Protein AF-A0A4W5KJT9-F1 (afdb_monomer)

Nearest PDB structures (foldseek):
  8ts8-assembly1_B  TM=9.356E-01  e=2.306E-08  Homo sapiens
  8ts7-assembly1_B  TM=9.372E-01  e=3.220E-08  Homo sapiens
  8tsb-assembly1_B  TM=9.138E-01  e=2.817E-08  Homo sapiens
  9gcf-assembly1_B  TM=9.135E-01  e=4.806E-08  Bos taurus
  8tsc-assembly1_B  TM=9.092E-01  e=4.806E-08  Homo sapiens

Radius of gyration: 28.62 Å; Cα con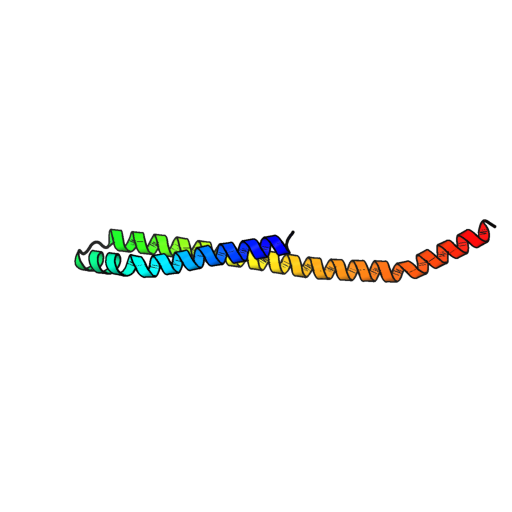tacts (8 Å, |Δi|>4): 27; chains: 1; bounding box: 60×17×82 Å

Sequence (104 aa):
MKRTAIEAFNETIKIFEEQCHTQERYSKEYMERFRREGNDKEIERIMMNYEKLKSRLGEIHDSKISLEQDLKAQALDNRETDKKMNSLKPDLIQIRKIRDQYLV

Structure (mmCIF, N/CA/C/O backbone):
data_AF-A0A4W5KJT9-F1
#
_entry.id   AF-A0A4W5KJT9-F1
#
loop_
_atom_site.group_PDB
_atom_site.id
_atom_site.type_symbol
_atom_site.label_atom_id
_atom_site.label_alt_id
_atom_site.label_comp_id
_atom_site.label_asym_id
_atom_site.label_entity_id
_atom_site.label_seq_id
_atom_site.pdbx_PDB_ins_code
_atom_site.Cartn_x
_atom_site.Cartn_y
_atom_site.Cartn_z
_atom_site.occupancy
_atom_site.B_iso_or_equiv
_atom_site.auth_seq_id
_atom_site.auth_comp_id
_atom_site.auth_asym_id
_atom_site.auth_atom_id
_atom_site.pdbx_PDB_model_num
ATOM 1 N N . MET A 1 1 ? 6.975 7.815 -7.558 1.00 82.56 1 MET A N 1
ATOM 2 C CA . MET A 1 1 ? 5.528 7.728 -7.260 1.00 82.56 1 MET A CA 1
ATOM 3 C C . MET A 1 1 ? 5.189 6.512 -6.402 1.00 82.56 1 MET A C 1
ATOM 5 O O . MET A 1 1 ? 4.820 6.728 -5.262 1.00 82.56 1 MET A O 1
ATOM 9 N N . LYS A 1 2 ? 5.394 5.259 -6.857 1.00 89.19 2 LYS A N 1
ATOM 10 C CA . LYS A 1 2 ? 5.073 4.056 -6.047 1.00 89.19 2 LYS A CA 1
ATOM 11 C C . LYS A 1 2 ? 5.743 4.013 -4.659 1.00 89.19 2 LYS A C 1
ATOM 13 O O . LYS A 1 2 ? 5.087 3.660 -3.694 1.00 89.19 2 LYS A O 1
ATOM 18 N N . ARG A 1 3 ? 7.010 4.438 -4.536 1.00 94.00 3 ARG A N 1
ATOM 19 C CA . ARG A 1 3 ? 7.709 4.537 -3.233 1.00 94.00 3 ARG A CA 1
ATOM 20 C C . ARG A 1 3 ? 7.020 5.498 -2.258 1.00 94.00 3 ARG A C 1
ATOM 22 O O . ARG A 1 3 ? 6.696 5.102 -1.151 1.00 94.00 3 ARG A O 1
ATOM 29 N N . THR A 1 4 ? 6.714 6.711 -2.710 1.00 96.88 4 THR A N 1
ATOM 30 C CA . THR A 1 4 ? 5.991 7.719 -1.917 1.00 96.88 4 THR A CA 1
ATOM 31 C C . THR A 1 4 ? 4.588 7.247 -1.526 1.00 96.88 4 THR A C 1
ATOM 33 O O . THR A 1 4 ? 4.132 7.508 -0.422 1.00 96.88 4 THR A O 1
ATOM 36 N N . ALA A 1 5 ? 3.903 6.509 -2.404 1.00 96.81 5 ALA A N 1
ATOM 37 C CA . ALA A 1 5 ? 2.613 5.911 -2.071 1.00 96.81 5 ALA A CA 1
ATOM 38 C C . ALA A 1 5 ? 2.736 4.831 -0.976 1.00 96.81 5 ALA A C 1
ATOM 40 O O . ALA A 1 5 ? 1.894 4.779 -0.088 1.00 96.81 5 ALA A O 1
ATOM 41 N N . ILE A 1 6 ? 3.800 4.019 -0.982 1.00 97.94 6 ILE A N 1
ATOM 42 C CA . ILE A 1 6 ? 4.084 3.052 0.097 1.00 97.94 6 ILE A CA 1
ATOM 43 C C . ILE A 1 6 ? 4.374 3.769 1.425 1.00 97.94 6 ILE A C 1
ATOM 45 O O . ILE A 1 6 ? 3.900 3.334 2.470 1.00 97.94 6 ILE A O 1
ATOM 49 N N . GLU A 1 7 ? 5.103 4.886 1.402 1.00 97.88 7 GLU A N 1
ATOM 50 C CA . GLU A 1 7 ? 5.321 5.720 2.595 1.00 97.88 7 GLU A CA 1
ATOM 51 C C . GLU A 1 7 ? 4.000 6.282 3.140 1.00 97.88 7 GLU A C 1
ATOM 53 O O . GLU A 1 7 ? 3.753 6.208 4.342 1.00 97.88 7 GLU A O 1
ATOM 58 N N . ALA A 1 8 ? 3.105 6.748 2.264 1.00 98.19 8 ALA A N 1
ATOM 59 C CA . ALA A 1 8 ? 1.769 7.187 2.662 1.00 98.19 8 ALA A CA 1
ATOM 60 C C . ALA A 1 8 ? 0.931 6.044 3.267 1.00 98.19 8 ALA A C 1
ATOM 62 O O . ALA A 1 8 ? 0.216 6.257 4.248 1.00 98.19 8 ALA A O 1
ATOM 63 N N . PHE A 1 9 ? 1.047 4.820 2.736 1.00 98.44 9 PHE A N 1
ATOM 64 C CA . PHE A 1 9 ? 0.430 3.638 3.344 1.00 98.44 9 PHE A CA 1
ATOM 65 C C . PHE A 1 9 ? 0.984 3.351 4.740 1.00 98.44 9 PHE A C 1
ATOM 67 O O . PHE A 1 9 ? 0.201 3.060 5.637 1.00 98.44 9 PHE A O 1
ATOM 74 N N . ASN A 1 10 ? 2.300 3.460 4.944 1.00 98.31 10 ASN A N 1
ATOM 75 C CA . ASN A 1 10 ? 2.911 3.256 6.261 1.00 98.31 10 ASN A CA 1
ATOM 76 C C . ASN A 1 10 ? 2.369 4.240 7.299 1.00 98.31 10 ASN A C 1
ATOM 78 O O . ASN A 1 10 ? 2.001 3.821 8.392 1.00 98.31 10 ASN A O 1
ATOM 82 N N . GLU A 1 11 ? 2.275 5.525 6.950 1.00 98.50 11 GLU A N 1
ATOM 83 C CA . GLU A 1 11 ? 1.735 6.518 7.881 1.00 98.50 11 GLU A CA 1
ATOM 84 C C . GLU A 1 11 ? 0.240 6.285 8.139 1.00 98.50 11 GLU A C 1
ATOM 86 O O . GLU A 1 11 ? -0.223 6.387 9.271 1.00 98.50 11 GLU A O 1
ATOM 91 N N . THR A 1 12 ? -0.515 5.878 7.114 1.00 98.50 12 THR A N 1
ATOM 92 C CA . THR A 1 12 ? -1.934 5.525 7.274 1.00 98.50 12 THR A CA 1
ATOM 93 C C . THR A 1 12 ? -2.114 4.328 8.212 1.00 98.50 12 THR A C 1
ATOM 95 O O . THR A 1 12 ? -2.964 4.370 9.096 1.00 98.50 12 THR A O 1
ATOM 98 N N . ILE A 1 13 ? -1.308 3.275 8.054 1.00 98.62 13 ILE A N 1
ATOM 99 C CA . ILE A 1 13 ? -1.314 2.093 8.930 1.00 98.62 13 ILE A CA 1
ATOM 100 C C . ILE A 1 13 ? -1.049 2.510 10.374 1.00 98.62 13 ILE A C 1
ATOM 102 O O . ILE A 1 13 ? -1.832 2.169 11.256 1.00 98.62 13 ILE A O 1
ATOM 106 N N . LYS A 1 14 ? -0.014 3.321 10.598 1.00 98.62 14 LYS A N 1
ATOM 107 C CA . LYS A 1 14 ? 0.351 3.811 11.927 1.00 98.62 14 LYS A CA 1
ATOM 108 C C . LYS A 1 14 ? -0.797 4.571 12.602 1.00 98.62 14 LYS A C 1
ATOM 110 O O . LYS A 1 14 ? -1.092 4.324 13.766 1.00 98.62 14 LYS A O 1
ATOM 115 N N . ILE A 1 15 ? -1.502 5.433 11.866 1.00 98.50 15 ILE A N 1
ATOM 116 C CA . ILE A 1 15 ? -2.683 6.147 12.383 1.00 98.50 15 ILE A CA 1
ATOM 117 C C . ILE A 1 15 ? -3.786 5.161 12.811 1.00 98.50 15 ILE A C 1
ATOM 119 O O . ILE A 1 15 ? -4.400 5.326 13.866 1.00 98.50 15 ILE A O 1
ATOM 123 N N . PHE A 1 16 ? -4.041 4.117 12.019 1.00 98.50 16 PHE A N 1
ATOM 124 C CA . PHE A 1 16 ? -5.041 3.096 12.352 1.00 98.50 16 PHE A CA 1
ATOM 125 C C . PHE A 1 16 ? -4.617 2.213 13.538 1.00 98.50 16 PHE A C 1
ATOM 127 O O . PHE A 1 16 ? -5.466 1.830 14.346 1.00 98.50 16 PHE A O 1
ATOM 134 N N . GLU A 1 17 ? -3.326 1.910 13.680 1.00 98.25 17 GLU A N 1
ATOM 135 C CA . GLU A 1 17 ? -2.768 1.209 14.843 1.00 98.25 17 GLU A CA 1
ATOM 136 C C . GLU A 1 17 ? -2.916 2.053 16.120 1.00 98.25 17 GLU A C 1
ATOM 138 O O . GLU A 1 17 ? -3.398 1.561 17.143 1.00 98.25 17 GLU A O 1
ATOM 143 N N . GLU A 1 18 ? -2.605 3.351 16.053 1.00 98.44 18 GLU A N 1
ATOM 144 C CA . GLU A 1 18 ? -2.828 4.300 17.151 1.00 98.44 18 GLU A CA 1
ATOM 145 C C . GLU A 1 18 ? -4.315 4.387 17.535 1.00 98.44 18 GLU A C 1
ATOM 147 O O . GLU A 1 18 ? -4.663 4.425 18.723 1.00 98.44 18 GLU A O 1
ATOM 152 N N . GLN A 1 19 ? -5.213 4.354 16.545 1.00 97.94 19 GLN A N 1
ATOM 153 C CA . GLN A 1 19 ? -6.655 4.324 16.779 1.00 97.94 19 GLN A CA 1
ATOM 154 C C . GLN A 1 19 ? -7.098 3.018 17.455 1.00 97.94 19 GLN A C 1
ATOM 156 O O . GLN A 1 19 ? -7.903 3.063 18.388 1.00 97.94 19 GLN A O 1
ATOM 161 N N . CYS A 1 20 ? -6.544 1.870 17.049 1.00 97.69 20 CYS A N 1
ATOM 162 C CA . CYS A 1 20 ? -6.796 0.583 17.702 1.00 97.69 20 CYS A CA 1
ATOM 163 C C . CYS A 1 20 ? -6.385 0.619 19.179 1.00 97.69 20 CYS A C 1
ATOM 165 O O . CYS A 1 20 ? -7.183 0.259 20.045 1.00 97.69 20 CYS A O 1
ATOM 167 N N . HIS A 1 21 ? -5.179 1.106 19.476 1.00 97.31 21 HIS A N 1
ATOM 168 C CA . HIS A 1 21 ? -4.686 1.225 20.850 1.00 97.31 21 HIS A CA 1
ATOM 169 C C . HIS A 1 21 ? -5.525 2.181 21.698 1.00 97.31 21 HIS A C 1
ATOM 171 O O . HIS A 1 21 ? -5.831 1.899 22.859 1.00 97.31 21 HIS A O 1
ATOM 177 N N . THR A 1 22 ? -5.930 3.308 21.115 1.00 96.75 22 THR A N 1
ATOM 178 C CA . THR A 1 22 ? -6.826 4.269 21.763 1.00 96.75 22 THR A CA 1
ATOM 179 C C . THR A 1 22 ? -8.153 3.598 22.110 1.00 96.75 22 THR A C 1
ATOM 181 O O . THR A 1 22 ? -8.597 3.658 23.258 1.00 96.75 22 THR A O 1
ATOM 184 N N . GLN A 1 23 ? -8.764 2.891 21.159 1.00 95.31 23 GLN A N 1
ATOM 185 C CA . GLN A 1 23 ? -10.017 2.185 21.391 1.00 95.31 23 GLN A CA 1
ATOM 186 C C . GLN A 1 23 ? -9.897 1.127 22.496 1.00 95.31 23 GLN A C 1
ATOM 188 O O . GLN A 1 23 ? -10.742 1.098 23.389 1.00 95.31 23 GLN A O 1
ATOM 193 N N . GLU A 1 24 ? -8.857 0.290 22.489 1.00 93.88 24 GLU A N 1
ATOM 194 C CA . GLU A 1 24 ? -8.623 -0.713 23.540 1.00 93.88 24 GLU A CA 1
ATOM 195 C C . GLU A 1 24 ? -8.498 -0.074 24.927 1.00 93.88 24 GLU A C 1
ATOM 197 O O . GLU A 1 24 ? -9.116 -0.533 25.891 1.00 93.88 24 GLU A O 1
ATOM 202 N N . ARG A 1 25 ? -7.726 1.015 25.027 1.00 94.88 25 ARG A N 1
ATOM 203 C CA . ARG A 1 25 ? -7.477 1.702 26.296 1.00 94.88 25 ARG A CA 1
ATOM 204 C C . ARG A 1 25 ? -8.750 2.315 26.872 1.00 94.88 25 ARG A C 1
ATOM 206 O O . ARG A 1 25 ? -9.032 2.116 28.051 1.00 94.88 25 ARG A O 1
ATOM 213 N N . TYR A 1 26 ? -9.497 3.064 26.063 1.00 93.00 26 TYR A N 1
ATOM 214 C CA . TYR A 1 26 ? -10.654 3.818 26.550 1.00 93.00 26 TYR A CA 1
ATOM 215 C C . TYR A 1 26 ? -11.921 2.969 26.663 1.00 93.00 26 TYR A C 1
ATOM 217 O O . TYR A 1 26 ? -12.732 3.220 27.548 1.00 93.00 26 TYR A O 1
ATOM 225 N N . SER A 1 27 ? -12.101 1.941 25.827 1.00 93.75 27 SER A N 1
ATOM 226 C CA . SER A 1 27 ? -13.305 1.100 25.890 1.00 93.75 27 SER A CA 1
ATOM 227 C C . SER A 1 27 ? -13.361 0.212 27.132 1.00 93.75 27 SER A C 1
ATOM 229 O O . SER A 1 27 ? -14.453 -0.177 27.535 1.00 93.75 27 SER A O 1
ATOM 231 N N . LYS A 1 28 ? -12.225 -0.085 27.776 1.00 93.50 28 LYS A N 1
ATOM 232 C CA . LYS A 1 28 ? -12.148 -1.030 28.899 1.00 93.50 28 LYS A CA 1
ATOM 233 C C . LYS A 1 28 ? -13.078 -0.669 30.064 1.00 93.50 28 LYS A C 1
ATOM 235 O O . LYS A 1 28 ? -13.822 -1.528 30.530 1.00 93.50 28 LYS A O 1
ATOM 240 N N . GLU A 1 29 ? -13.067 0.591 30.499 1.00 93.19 29 GLU A N 1
ATOM 241 C CA . GLU A 1 29 ? -13.904 1.057 31.616 1.00 93.19 29 GLU A CA 1
ATOM 242 C C . GLU A 1 29 ? -15.395 1.044 31.256 1.00 93.19 29 GLU A C 1
ATOM 244 O O . GLU A 1 29 ? -16.223 0.575 32.039 1.00 93.19 29 GLU A O 1
ATOM 249 N N . TYR A 1 30 ? -15.742 1.490 30.044 1.00 93.88 30 TYR A N 1
ATOM 250 C CA . TYR A 1 30 ? -17.119 1.454 29.548 1.00 93.88 30 TYR A CA 1
ATOM 251 C C . TYR A 1 30 ? -17.636 0.020 29.412 1.00 93.88 30 TYR A C 1
ATOM 253 O O . TYR A 1 30 ? -18.736 -0.279 29.863 1.00 93.88 30 TYR A O 1
ATOM 261 N N . MET A 1 31 ? -16.828 -0.885 28.860 1.00 94.75 31 MET A N 1
ATOM 262 C CA . MET A 1 31 ? -17.162 -2.303 28.713 1.00 94.75 31 MET A CA 1
ATOM 263 C C . MET A 1 31 ? -17.406 -2.967 30.070 1.00 94.75 31 MET A C 1
ATOM 265 O O . MET A 1 31 ? -18.354 -3.736 30.220 1.00 94.75 31 MET A O 1
ATOM 269 N N . GLU A 1 32 ? -16.580 -2.665 31.074 1.00 95.75 32 GLU A N 1
ATOM 270 C CA . GLU A 1 32 ? -16.770 -3.191 32.425 1.00 95.75 32 GLU A CA 1
ATOM 271 C C . GLU A 1 32 ? -18.038 -2.633 33.082 1.00 95.75 32 GLU A C 1
ATOM 273 O O . GLU A 1 32 ? -18.801 -3.386 33.693 1.00 95.75 32 GLU A O 1
ATOM 278 N N . ARG A 1 33 ? -18.307 -1.335 32.911 1.00 97.06 33 ARG A N 1
ATOM 279 C CA . ARG A 1 33 ? -19.536 -0.699 33.391 1.00 97.06 33 ARG A CA 1
ATOM 280 C C . ARG A 1 33 ? -20.780 -1.313 32.746 1.00 97.06 33 ARG A C 1
ATOM 282 O O . ARG A 1 33 ? -21.669 -1.756 33.468 1.00 97.06 33 ARG A O 1
ATOM 289 N N . PHE A 1 34 ? -20.825 -1.404 31.417 1.00 97.25 34 PHE A N 1
ATOM 290 C CA . PHE A 1 34 ? -21.963 -1.978 30.696 1.00 97.25 34 PHE A CA 1
ATOM 291 C C . PHE A 1 34 ? -22.184 -3.447 31.039 1.00 97.25 34 PHE A C 1
ATOM 293 O O . PHE A 1 34 ? -23.328 -3.882 31.125 1.00 97.25 34 PHE A O 1
ATOM 300 N N . ARG A 1 35 ? -21.114 -4.192 31.337 1.00 96.06 35 ARG A N 1
ATOM 301 C CA . ARG A 1 35 ? -21.224 -5.575 31.810 1.00 96.06 35 ARG A CA 1
ATOM 302 C C . ARG A 1 35 ? -21.923 -5.661 33.166 1.00 96.06 35 ARG A C 1
ATOM 304 O O . ARG A 1 35 ? -22.760 -6.535 33.354 1.00 96.06 35 ARG A O 1
ATOM 311 N N . ARG A 1 36 ? -21.609 -4.760 34.105 1.00 97.19 36 ARG A N 1
ATOM 312 C CA . ARG A 1 36 ? -22.287 -4.697 35.417 1.00 97.19 36 ARG A CA 1
ATOM 313 C C . ARG A 1 36 ? -23.746 -4.255 35.294 1.00 97.19 36 ARG A C 1
ATOM 315 O O . ARG A 1 36 ? -24.581 -4.709 36.065 1.00 97.19 36 ARG A O 1
ATOM 322 N N . GLU A 1 37 ? -24.042 -3.387 34.329 1.00 97.12 37 GLU A N 1
ATOM 323 C CA . GLU A 1 37 ? -25.395 -2.898 34.032 1.00 97.12 37 GLU A CA 1
ATOM 324 C C . GLU A 1 3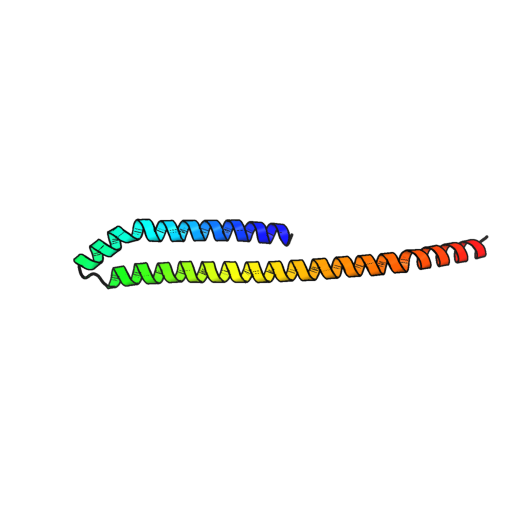7 ? -26.232 -3.893 33.195 1.00 97.12 37 GLU A C 1
ATOM 326 O O . GLU A 1 37 ? -27.413 -3.642 32.968 1.00 97.12 37 GLU A O 1
ATOM 331 N N . GLY A 1 38 ? -25.652 -5.010 32.730 1.00 96.56 38 GLY A N 1
ATOM 332 C CA . GLY A 1 38 ? -26.326 -5.972 31.844 1.00 96.56 38 GLY A CA 1
ATOM 333 C C . GLY A 1 38 ? -26.655 -5.406 30.455 1.00 96.56 38 GLY A C 1
ATOM 334 O O . GLY A 1 38 ? -27.598 -5.852 29.804 1.00 96.56 38 GLY A O 1
ATOM 335 N N . ASN A 1 39 ? -25.922 -4.384 30.004 1.00 97.19 39 ASN A N 1
ATOM 336 C CA . ASN A 1 39 ? -26.168 -3.685 28.745 1.00 97.19 39 ASN A CA 1
ATOM 337 C C . ASN A 1 39 ? -25.365 -4.298 27.584 1.00 97.19 39 ASN A C 1
ATOM 339 O O . ASN A 1 39 ? -24.468 -3.672 27.010 1.00 97.19 39 ASN A O 1
ATOM 343 N N . ASP A 1 40 ? -25.714 -5.531 27.219 1.00 96.25 40 ASP A N 1
ATOM 344 C CA . ASP A 1 40 ? -25.011 -6.295 26.179 1.00 96.25 40 ASP A CA 1
ATOM 345 C C . ASP A 1 40 ? -25.057 -5.612 24.802 1.00 96.25 40 ASP A C 1
ATOM 347 O O . ASP A 1 40 ? -24.090 -5.660 24.046 1.00 96.25 40 ASP A O 1
ATOM 351 N N . LYS A 1 41 ? -26.130 -4.867 24.502 1.00 97.62 41 LYS A N 1
ATOM 352 C CA . LYS A 1 41 ? -26.268 -4.117 23.239 1.00 97.62 41 LYS A CA 1
ATOM 353 C C . LYS A 1 41 ? -25.198 -3.044 23.051 1.00 97.62 41 LYS A C 1
ATOM 355 O O . LYS A 1 41 ? -24.887 -2.675 21.919 1.00 97.62 41 LYS A O 1
ATOM 360 N N . GLU A 1 42 ? -24.710 -2.446 24.133 1.00 96.56 42 GLU A N 1
ATOM 361 C CA . GLU A 1 42 ? -23.646 -1.444 24.045 1.00 96.56 42 GLU A CA 1
ATOM 362 C C . GLU A 1 42 ? -22.275 -2.112 23.908 1.00 96.56 42 GLU A C 1
ATOM 364 O O . GLU A 1 42 ? -21.458 -1.681 23.095 1.00 96.56 42 GLU A O 1
ATOM 369 N N . ILE A 1 43 ? -22.069 -3.230 24.609 1.00 96.50 43 ILE A N 1
ATOM 370 C CA . ILE A 1 43 ? -20.881 -4.080 24.464 1.00 96.50 43 ILE A CA 1
ATOM 371 C C . ILE A 1 43 ? -20.736 -4.556 23.012 1.00 96.50 43 ILE A C 1
ATOM 373 O O . ILE A 1 43 ? -19.687 -4.354 22.401 1.00 96.50 43 ILE A O 1
ATOM 377 N N . GLU A 1 44 ? -21.795 -5.120 22.429 1.00 97.50 44 GLU A N 1
ATOM 378 C CA . GLU A 1 44 ? -21.810 -5.570 21.032 1.00 97.50 44 GLU A CA 1
ATOM 379 C C . GLU A 1 44 ? -21.490 -4.434 20.057 1.00 97.50 44 GLU A C 1
ATOM 381 O O . GLU A 1 44 ? -20.706 -4.617 19.126 1.00 97.50 44 GLU A O 1
ATOM 386 N N . ARG A 1 45 ? -22.046 -3.235 20.280 1.00 96.62 45 ARG A N 1
ATOM 387 C CA . ARG A 1 45 ? -21.765 -2.064 19.436 1.00 96.62 45 ARG A CA 1
ATOM 388 C C . ARG A 1 45 ? -20.293 -1.665 19.473 1.00 96.62 45 ARG A C 1
ATOM 390 O O . ARG A 1 45 ? -19.719 -1.406 18.412 1.00 96.62 45 ARG A O 1
ATOM 397 N N . ILE A 1 46 ? -19.680 -1.651 20.656 1.00 96.00 46 ILE A N 1
ATOM 398 C CA . ILE A 1 46 ? -18.253 -1.343 20.825 1.00 96.00 46 ILE A CA 1
ATOM 399 C C . ILE A 1 46 ? -17.388 -2.400 20.131 1.00 96.00 46 ILE A C 1
ATOM 401 O O . ILE A 1 46 ? -16.475 -2.042 19.383 1.00 96.00 46 ILE A O 1
ATOM 405 N N . MET A 1 47 ? -17.684 -3.688 20.330 1.00 96.56 47 MET A N 1
ATOM 406 C CA . MET A 1 47 ? -16.918 -4.773 19.707 1.00 96.56 47 MET A CA 1
ATOM 407 C C . MET A 1 47 ? -17.049 -4.764 18.184 1.00 96.56 47 MET A C 1
ATOM 409 O O . MET A 1 47 ? -16.037 -4.792 17.490 1.00 96.56 47 MET A O 1
ATOM 413 N N . MET A 1 48 ? -18.267 -4.636 17.653 1.00 97.75 48 MET A N 1
ATOM 414 C CA . MET A 1 48 ? -18.498 -4.602 16.208 1.00 97.75 48 MET A CA 1
ATOM 415 C C . MET A 1 48 ? -17.783 -3.412 15.554 1.00 97.75 48 MET A C 1
ATOM 417 O O . MET A 1 48 ? -17.266 -3.519 14.441 1.00 97.75 48 MET A O 1
ATOM 421 N N . ASN A 1 49 ? -17.741 -2.256 16.222 1.00 97.00 49 ASN A N 1
ATOM 422 C CA . ASN A 1 49 ? -16.974 -1.119 15.724 1.00 97.00 49 ASN A CA 1
ATOM 423 C C . ASN A 1 49 ? -15.464 -1.414 15.710 1.00 97.00 49 ASN A C 1
ATOM 425 O O . ASN A 1 49 ? -14.797 -1.102 14.724 1.00 97.00 49 ASN A O 1
ATOM 429 N N . TYR A 1 50 ? -14.949 -2.073 16.753 1.00 97.38 50 TYR A N 1
ATOM 430 C CA . TYR A 1 50 ? -13.543 -2.472 16.817 1.00 97.38 50 TYR A CA 1
ATOM 431 C C . TYR A 1 50 ? -13.157 -3.458 15.713 1.00 97.38 50 TYR A C 1
ATOM 433 O O . TYR A 1 50 ? -12.115 -3.318 15.076 1.00 97.38 50 TYR A O 1
ATOM 441 N N . GLU A 1 51 ? -14.010 -4.447 15.456 1.00 97.94 51 GLU A N 1
ATOM 442 C CA . GLU A 1 51 ? -13.801 -5.428 14.392 1.00 97.94 51 GLU A CA 1
ATOM 443 C C . GLU A 1 51 ? -13.762 -4.763 13.017 1.00 97.94 51 GLU A C 1
ATOM 445 O O . GLU A 1 51 ? -12.879 -5.066 12.216 1.00 97.94 51 GLU A O 1
ATOM 450 N N . LYS A 1 52 ? -14.647 -3.791 12.762 1.00 98.38 52 LYS A N 1
ATOM 451 C CA . LYS A 1 52 ? -14.613 -2.993 11.525 1.00 98.38 52 LYS A CA 1
ATOM 452 C C . LYS A 1 52 ? -13.309 -2.211 11.384 1.00 98.38 52 LYS A C 1
ATOM 454 O O . LYS A 1 52 ? -12.754 -2.168 10.287 1.00 98.38 52 LYS A O 1
ATOM 459 N N . LEU A 1 53 ? -12.803 -1.628 12.474 1.00 98.19 53 LEU A N 1
ATOM 460 C CA . LEU A 1 53 ? -11.520 -0.923 12.473 1.00 98.19 53 LEU A CA 1
ATOM 461 C C . LEU A 1 53 ? -10.362 -1.868 12.115 1.00 98.19 53 LEU A C 1
ATOM 463 O O . LEU A 1 53 ? -9.568 -1.551 11.229 1.00 98.19 53 LEU A O 1
ATOM 467 N N 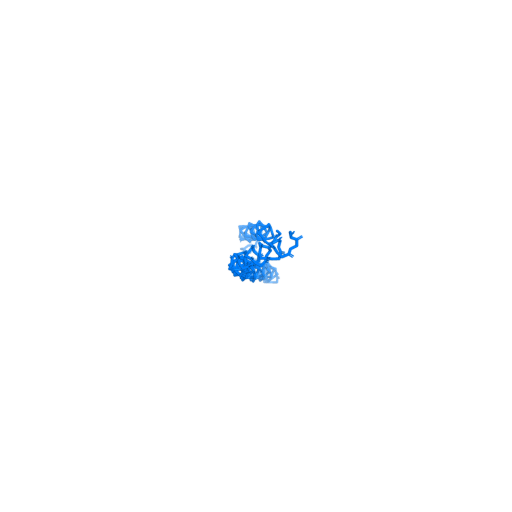. LYS A 1 54 ? -10.304 -3.054 12.735 1.00 98.25 54 LYS A N 1
ATOM 468 C CA . LYS A 1 54 ? -9.285 -4.074 12.427 1.00 98.25 54 LYS A CA 1
ATOM 469 C C . LYS A 1 54 ? -9.384 -4.599 11.003 1.00 98.25 54 LYS A C 1
ATOM 471 O O . LYS A 1 54 ? -8.361 -4.731 10.339 1.00 98.25 54 LYS A O 1
ATOM 476 N N . SER A 1 55 ? -10.600 -4.879 10.532 1.00 98.56 55 SER A N 1
ATOM 477 C CA . SER A 1 55 ? -10.843 -5.323 9.156 1.00 98.56 55 SER A CA 1
ATOM 478 C C . SER A 1 55 ? -10.296 -4.299 8.169 1.00 98.56 55 SER A C 1
ATOM 480 O O . SER A 1 55 ? -9.547 -4.647 7.260 1.00 98.56 55 SER A O 1
ATOM 482 N N . ARG A 1 56 ? -10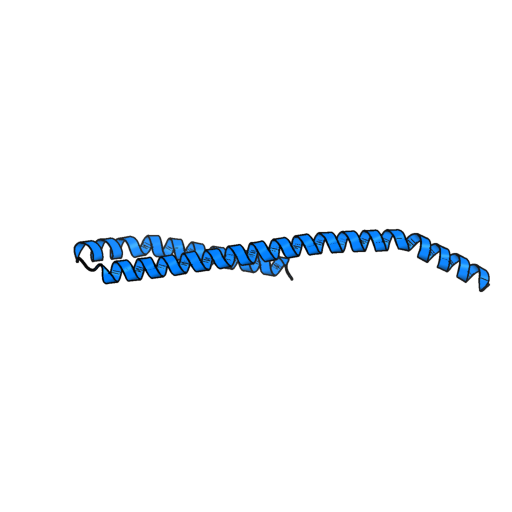.591 -3.013 8.400 1.00 98.50 56 ARG A N 1
ATOM 483 C CA . ARG A 1 56 ? -10.099 -1.939 7.541 1.00 98.50 56 ARG A CA 1
ATOM 484 C C . ARG A 1 56 ? -8.576 -1.817 7.569 1.00 98.50 56 ARG A C 1
ATOM 486 O O . ARG A 1 56 ? -7.974 -1.601 6.522 1.00 98.50 56 ARG A O 1
ATOM 493 N N . LEU A 1 57 ? -7.950 -1.96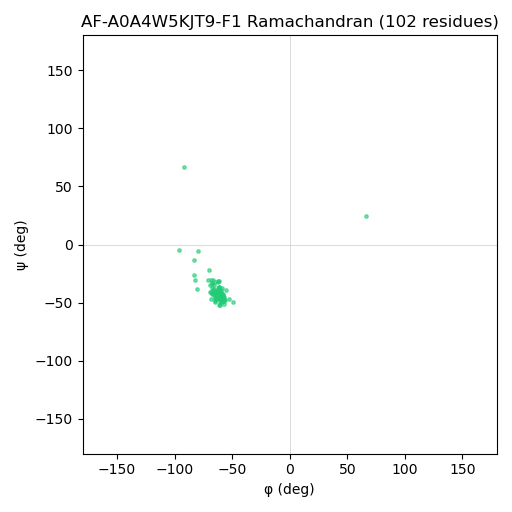5 8.736 1.00 98.38 57 LEU A N 1
ATOM 494 C CA . LEU A 1 57 ? -6.491 -1.986 8.852 1.00 98.38 57 LEU A CA 1
ATOM 495 C C . LEU A 1 57 ? -5.881 -3.144 8.041 1.00 98.38 57 LEU A C 1
ATOM 497 O O . LEU A 1 57 ? -4.919 -2.927 7.304 1.00 98.38 57 LEU A O 1
ATOM 501 N N . GLY A 1 58 ? -6.478 -4.338 8.102 1.00 98.44 58 GLY A N 1
ATOM 502 C CA . GLY A 1 58 ? -6.073 -5.490 7.288 1.00 98.44 58 GLY A CA 1
ATOM 503 C C . GLY A 1 58 ? -6.110 -5.199 5.783 1.00 98.44 58 GLY A C 1
ATOM 504 O O . GLY A 1 58 ? -5.113 -5.392 5.092 1.00 98.44 58 GLY A O 1
ATOM 505 N N . GLU A 1 59 ? -7.205 -4.619 5.287 1.00 98.69 59 GLU A N 1
ATOM 506 C CA . GLU A 1 59 ? -7.336 -4.234 3.870 1.00 98.69 59 GLU A CA 1
ATOM 507 C C . GLU A 1 59 ? -6.250 -3.242 3.412 1.00 98.69 59 GLU A C 1
ATOM 509 O O . GLU A 1 59 ? -5.762 -3.303 2.278 1.00 98.69 59 GLU A O 1
ATOM 514 N N . ILE A 1 60 ? -5.871 -2.303 4.286 1.00 98.56 60 ILE A N 1
ATOM 515 C CA . ILE A 1 60 ? -4.824 -1.313 4.003 1.00 98.56 60 ILE A CA 1
ATOM 516 C C . ILE A 1 60 ? -3.453 -2.001 3.928 1.00 98.56 60 ILE A C 1
ATOM 518 O O . ILE A 1 60 ? -2.670 -1.693 3.024 1.00 98.56 60 ILE A O 1
ATOM 522 N N . HIS A 1 61 ? -3.174 -2.957 4.821 1.00 98.56 61 HIS A N 1
ATOM 523 C CA . HIS A 1 61 ? -1.961 -3.775 4.755 1.00 98.56 61 HIS A CA 1
ATOM 524 C C . HIS A 1 61 ? -1.872 -4.561 3.447 1.00 98.56 61 HIS A C 1
ATOM 526 O O . HIS A 1 61 ? -0.844 -4.492 2.769 1.00 98.56 61 HIS A O 1
ATOM 532 N N . ASP A 1 62 ? -2.944 -5.246 3.058 1.00 98.56 62 ASP A N 1
ATOM 533 C CA . ASP A 1 62 ? -2.972 -6.041 1.828 1.00 98.56 62 ASP A CA 1
ATOM 534 C C . ASP A 1 62 ? -2.752 -5.163 0.588 1.00 98.56 62 ASP A C 1
ATOM 536 O O . ASP A 1 62 ? -1.949 -5.487 -0.293 1.00 98.56 62 ASP A O 1
ATOM 540 N N . SER A 1 63 ? -3.387 -3.988 0.560 1.00 98.44 63 SER A N 1
ATOM 541 C CA . SER A 1 63 ? -3.212 -3.003 -0.514 1.00 98.44 63 SER A CA 1
ATOM 542 C C . SER A 1 63 ? -1.763 -2.515 -0.621 1.00 98.44 63 SER A C 1
ATOM 544 O O . SER A 1 63 ? -1.218 -2.402 -1.724 1.00 98.44 63 SER A O 1
ATOM 546 N N . LYS A 1 64 ? -1.106 -2.263 0.518 1.00 98.44 64 LYS A N 1
ATOM 547 C CA . LYS A 1 64 ? 0.312 -1.890 0.563 1.00 98.44 64 LYS A CA 1
ATOM 548 C C . LYS A 1 64 ? 1.198 -3.016 0.020 1.00 98.44 64 LYS A C 1
ATOM 550 O O . LYS A 1 64 ? 2.069 -2.744 -0.806 1.00 98.44 64 LYS A O 1
ATOM 555 N N . ILE A 1 65 ? 0.972 -4.261 0.448 1.00 98.50 65 ILE A N 1
ATOM 556 C CA . ILE A 1 65 ? 1.753 -5.430 0.008 1.00 98.50 65 ILE A CA 1
ATOM 557 C C . ILE A 1 65 ? 1.648 -5.603 -1.510 1.00 98.50 65 ILE A C 1
ATOM 559 O O . ILE A 1 65 ? 2.665 -5.799 -2.181 1.00 98.50 65 ILE A O 1
ATOM 563 N N . SER A 1 66 ? 0.443 -5.473 -2.071 1.00 98.31 66 SER A N 1
ATOM 564 C CA . SER A 1 66 ? 0.238 -5.523 -3.523 1.00 98.31 66 SER A CA 1
ATOM 565 C C . SER A 1 66 ? 1.075 -4.457 -4.244 1.00 98.31 66 SER A C 1
ATOM 567 O O . SER A 1 66 ? 1.760 -4.751 -5.223 1.00 98.31 66 SER A O 1
ATOM 569 N N . LEU A 1 67 ? 1.094 -3.223 -3.731 1.00 98.19 67 LEU A N 1
ATOM 570 C CA . LEU A 1 67 ? 1.871 -2.135 -4.328 1.00 98.19 67 LEU A CA 1
ATOM 571 C C . LEU A 1 67 ? 3.394 -2.350 -4.217 1.00 98.19 67 LEU A C 1
ATOM 573 O O . LEU A 1 67 ? 4.149 -1.967 -5.118 1.00 98.19 67 LEU A O 1
ATOM 577 N N . GLU A 1 68 ? 3.867 -2.964 -3.132 1.00 98.38 68 GLU A N 1
ATOM 578 C CA . GLU A 1 68 ? 5.275 -3.343 -2.961 1.00 98.38 68 GLU A CA 1
ATOM 579 C C . GLU A 1 68 ? 5.707 -4.403 -3.984 1.00 98.38 68 GLU A C 1
ATOM 581 O O . GLU A 1 68 ? 6.792 -4.298 -4.570 1.00 98.38 68 GLU A O 1
ATOM 586 N N . GLN A 1 69 ? 4.846 -5.388 -4.257 1.00 98.31 69 GLN A N 1
ATOM 587 C CA . GLN A 1 69 ? 5.080 -6.395 -5.295 1.00 98.31 69 GLN A CA 1
ATOM 588 C C . GLN A 1 69 ?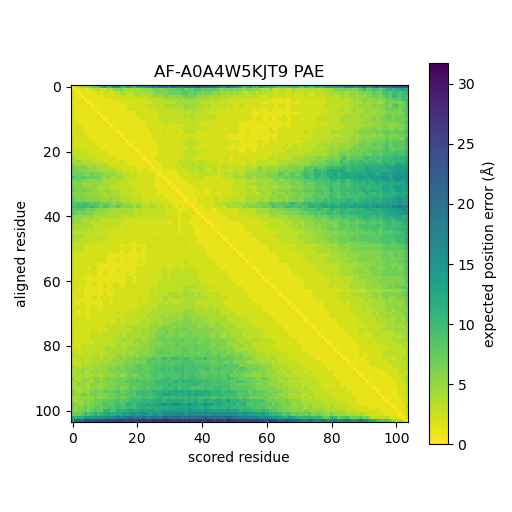 5.157 -5.751 -6.686 1.00 98.31 69 GLN A C 1
ATOM 590 O O . GLN A 1 69 ? 6.115 -5.997 -7.427 1.00 98.31 69 GLN A O 1
ATOM 595 N N . ASP A 1 70 ? 4.233 -4.842 -6.998 1.00 98.00 70 ASP A N 1
ATOM 596 C CA . ASP A 1 70 ? 4.230 -4.088 -8.254 1.00 98.00 70 ASP A CA 1
ATOM 597 C C . ASP A 1 70 ? 5.477 -3.219 -8.433 1.00 98.00 70 ASP A C 1
ATOM 599 O O . ASP A 1 70 ? 5.970 -3.025 -9.550 1.00 98.00 70 ASP A O 1
ATOM 603 N N . LEU A 1 71 ? 5.988 -2.638 -7.346 1.00 97.88 71 LEU A N 1
ATOM 604 C CA . LEU A 1 71 ? 7.227 -1.867 -7.374 1.00 97.88 71 LEU A CA 1
ATOM 605 C C . LEU A 1 71 ? 8.432 -2.774 -7.647 1.00 97.88 71 LEU A C 1
ATOM 607 O O . LEU A 1 71 ? 9.313 -2.401 -8.426 1.00 97.88 71 LEU A O 1
ATOM 611 N N . LYS A 1 72 ? 8.476 -3.962 -7.036 1.00 97.88 72 LYS A N 1
ATOM 612 C CA . LYS A 1 72 ? 9.544 -4.944 -7.262 1.00 97.88 72 LYS A CA 1
ATOM 613 C C . LYS A 1 72 ? 9.555 -5.429 -8.711 1.00 97.88 72 LYS A C 1
ATOM 615 O O . LYS A 1 72 ? 10.624 -5.452 -9.322 1.00 97.88 72 LYS A O 1
ATOM 620 N N . ALA A 1 73 ? 8.390 -5.760 -9.267 1.00 98.00 73 ALA A N 1
ATOM 621 C CA . ALA A 1 73 ? 8.254 -6.171 -10.662 1.00 98.00 73 ALA A CA 1
ATOM 622 C C . ALA A 1 73 ? 8.748 -5.074 -11.617 1.00 98.00 73 ALA A C 1
ATOM 6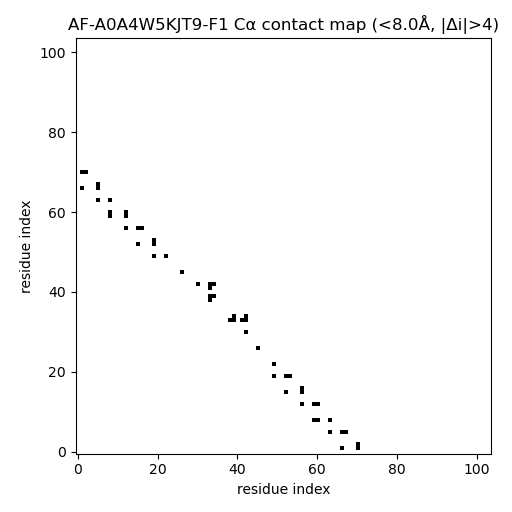24 O O . ALA A 1 73 ? 9.606 -5.322 -12.463 1.00 98.00 73 ALA A O 1
ATOM 625 N N . GLN A 1 74 ? 8.305 -3.832 -11.406 1.00 97.69 74 GLN A N 1
ATOM 626 C CA . GLN A 1 74 ? 8.745 -2.694 -12.213 1.00 97.69 74 GLN A CA 1
ATOM 627 C C . GLN A 1 74 ? 10.258 -2.437 -12.104 1.00 97.69 74 GLN A C 1
ATOM 629 O O . GLN A 1 74 ? 10.907 -2.091 -13.087 1.00 97.69 74 GLN A O 1
ATOM 634 N N . ALA A 1 75 ? 10.851 -2.608 -10.920 1.00 97.56 75 ALA A N 1
ATOM 635 C CA . ALA A 1 75 ? 12.292 -2.441 -10.744 1.00 97.56 75 ALA A CA 1
ATOM 636 C C . ALA A 1 75 ? 13.106 -3.500 -11.508 1.00 97.56 75 ALA A C 1
ATOM 638 O O . ALA A 1 75 ? 14.192 -3.191 -12.003 1.00 97.56 75 ALA A O 1
ATOM 639 N N . LEU A 1 76 ? 12.599 -4.733 -11.603 1.00 98.06 76 LEU A N 1
ATOM 640 C CA . LEU A 1 76 ? 13.220 -5.795 -12.395 1.00 98.06 76 LEU A CA 1
ATOM 641 C C . LEU A 1 76 ? 13.129 -5.498 -13.893 1.00 98.06 76 LEU A C 1
ATOM 643 O O . LEU A 1 76 ? 14.148 -5.568 -14.578 1.00 98.06 76 LEU A O 1
ATOM 647 N N . ASP A 1 77 ? 11.954 -5.099 -14.374 1.00 98.31 77 ASP A N 1
ATOM 648 C CA . ASP A 1 77 ? 11.738 -4.759 -15.784 1.00 98.31 77 ASP A CA 1
ATOM 649 C C . ASP A 1 77 ? 12.609 -3.575 -16.240 1.00 98.31 77 ASP A C 1
ATOM 651 O O . ASP A 1 77 ? 13.274 -3.631 -17.276 1.00 98.31 77 ASP A O 1
ATOM 655 N N . ASN A 1 78 ? 12.730 -2.543 -15.399 1.00 98.06 78 ASN A N 1
ATOM 656 C CA . ASN A 1 78 ? 13.626 -1.417 -15.661 1.00 98.06 78 ASN A CA 1
ATOM 657 C C . ASN A 1 78 ? 15.095 -1.858 -15.789 1.00 98.06 78 ASN A C 1
ATOM 659 O O . ASN A 1 78 ? 15.813 -1.370 -16.661 1.00 98.06 78 ASN A O 1
ATOM 663 N N . ARG A 1 79 ? 15.557 -2.784 -14.934 1.00 98.38 79 ARG A N 1
ATOM 664 C CA . ARG A 1 79 ? 16.928 -3.324 -15.010 1.00 98.38 79 ARG A CA 1
ATOM 665 C C . ARG A 1 79 ? 17.144 -4.142 -16.277 1.00 98.38 79 ARG A C 1
ATOM 667 O O . ARG A 1 79 ? 18.220 -4.077 -16.862 1.00 98.38 79 ARG A O 1
ATOM 674 N N . GLU A 1 80 ? 16.150 -4.918 -16.688 1.00 98.44 80 GLU A N 1
ATOM 675 C CA . GLU A 1 80 ? 16.226 -5.711 -17.913 1.00 98.44 80 GLU A CA 1
ATOM 676 C C . GLU A 1 80 ? 16.239 -4.820 -19.160 1.00 98.44 80 GLU A C 1
ATOM 678 O O . GLU A 1 80 ? 17.033 -5.029 -20.078 1.00 98.44 80 GLU A O 1
ATOM 683 N N . THR A 1 81 ? 15.428 -3.764 -19.159 1.00 98.44 81 THR A N 1
ATOM 684 C CA . THR A 1 81 ? 15.432 -2.742 -20.210 1.00 98.44 81 THR A CA 1
ATOM 685 C C . THR A 1 81 ? 16.793 -2.055 -20.314 1.00 98.44 81 THR A C 1
ATOM 687 O O . THR A 1 81 ? 17.324 -1.910 -21.415 1.00 98.44 81 THR A O 1
ATOM 690 N N . ASP A 1 82 ? 17.405 -1.694 -19.183 1.00 98.56 82 ASP A N 1
ATOM 691 C CA . ASP A 1 82 ? 18.746 -1.102 -19.171 1.00 98.56 82 ASP A CA 1
ATOM 692 C C . ASP A 1 82 ? 19.810 -2.057 -19.738 1.00 98.56 82 ASP A C 1
ATOM 694 O O . ASP A 1 82 ? 20.627 -1.654 -20.568 1.00 98.56 82 ASP A O 1
ATOM 698 N N . LYS A 1 83 ? 19.758 -3.349 -19.386 1.00 98.56 83 LYS A N 1
ATOM 699 C CA . LYS A 1 83 ? 20.651 -4.366 -19.967 1.00 98.56 83 LYS A CA 1
ATOM 700 C C . LYS A 1 83 ? 20.515 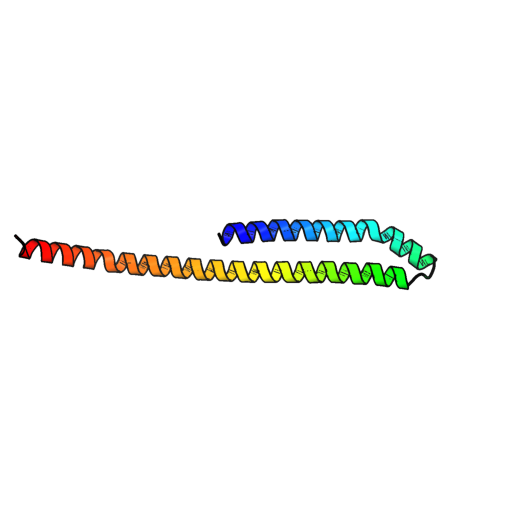-4.457 -21.484 1.00 98.56 83 LYS A C 1
ATOM 702 O O . LYS A 1 83 ? 21.530 -4.408 -22.175 1.00 98.56 83 LYS A O 1
ATOM 707 N N . LYS A 1 84 ? 19.284 -4.546 -22.001 1.00 98.38 84 LYS A N 1
ATOM 708 C CA . LYS A 1 84 ? 19.011 -4.598 -23.450 1.00 98.38 84 LYS A CA 1
ATOM 709 C C . LYS A 1 84 ? 19.501 -3.341 -24.163 1.00 98.38 84 LYS A C 1
ATOM 711 O O . LYS A 1 84 ? 20.101 -3.414 -25.230 1.00 98.38 84 LYS A O 1
ATOM 716 N N . MET A 1 85 ? 19.289 -2.174 -23.562 1.00 98.44 85 MET A N 1
ATOM 717 C CA . MET A 1 85 ? 19.812 -0.923 -24.102 1.00 98.44 85 MET A CA 1
ATOM 718 C C . MET A 1 85 ? 21.347 -0.953 -24.159 1.00 98.44 85 MET A C 1
ATOM 720 O O . MET A 1 85 ? 21.936 -0.590 -25.176 1.00 98.44 85 MET A O 1
ATOM 724 N N . ASN A 1 86 ? 22.005 -1.416 -23.094 1.00 98.38 86 ASN A N 1
ATOM 725 C CA . ASN A 1 86 ? 23.463 -1.487 -23.026 1.00 98.38 86 ASN A CA 1
ATOM 726 C C . ASN A 1 86 ? 24.065 -2.526 -23.983 1.00 98.38 86 ASN A C 1
ATOM 728 O O . ASN A 1 86 ? 25.151 -2.278 -24.502 1.00 98.38 86 ASN A O 1
ATOM 732 N N . SER A 1 87 ? 23.365 -3.625 -24.283 1.00 98.31 87 SER A N 1
ATOM 733 C CA . SER A 1 87 ? 23.814 -4.595 -25.291 1.00 98.31 87 SER A CA 1
ATOM 734 C C . SER A 1 87 ? 23.706 -4.065 -26.722 1.00 98.31 87 SER A C 1
ATOM 736 O O . SER A 1 87 ? 24.527 -4.425 -27.552 1.00 98.31 87 SER A O 1
ATOM 738 N N . LEU A 1 88 ? 22.735 -3.189 -27.012 1.00 98.38 88 LEU A N 1
ATOM 739 C CA . LEU A 1 88 ? 22.531 -2.615 -28.352 1.00 98.38 88 LEU A CA 1
ATOM 740 C C . LEU A 1 88 ? 23.434 -1.406 -28.649 1.00 98.38 88 LEU A C 1
ATOM 742 O O . LEU A 1 88 ? 23.735 -1.119 -29.807 1.00 98.38 88 LEU A O 1
ATOM 746 N N . LYS A 1 89 ? 23.874 -0.676 -27.615 1.00 98.50 89 LYS A N 1
ATOM 747 C CA . LYS A 1 89 ? 24.777 0.482 -27.748 1.00 98.50 89 LYS A CA 1
ATOM 748 C C . LYS A 1 89 ? 26.025 0.226 -28.614 1.00 98.50 89 LYS A C 1
ATOM 750 O O . LYS A 1 89 ? 26.283 1.073 -29.472 1.00 98.50 89 LYS A O 1
ATOM 755 N N . PRO A 1 90 ? 26.821 -0.849 -28.421 1.00 98.56 90 PRO A N 1
ATOM 756 C CA . PRO A 1 90 ? 28.018 -1.078 -29.233 1.00 98.56 90 PRO A CA 1
ATOM 757 C C . PRO A 1 90 ? 27.688 -1.236 -30.720 1.00 98.56 90 PRO A C 1
ATOM 759 O O . PRO A 1 90 ? 28.307 -0.562 -31.546 1.00 98.56 90 PRO A O 1
ATOM 762 N N . ASP A 1 91 ? 26.669 -2.029 -31.047 1.00 98.38 91 ASP A N 1
ATOM 763 C CA . ASP A 1 91 ? 26.243 -2.269 -32.427 1.00 98.38 91 ASP A CA 1
ATOM 764 C C . ASP A 1 91 ? 25.767 -0.975 -33.086 1.00 98.38 91 ASP A C 1
ATOM 766 O O . ASP A 1 91 ? 26.176 -0.640 -34.198 1.00 98.38 91 ASP A O 1
ATOM 770 N N . LEU A 1 92 ? 24.969 -0.181 -32.365 1.00 98.44 92 LEU A N 1
ATOM 771 C CA . LEU A 1 92 ? 24.498 1.115 -32.845 1.00 98.44 92 LEU A CA 1
ATOM 772 C C . LEU A 1 92 ? 25.667 2.066 -33.153 1.00 98.44 92 LEU A C 1
ATOM 774 O O . LEU A 1 92 ? 25.663 2.750 -34.180 1.00 98.44 92 LEU A O 1
ATOM 778 N N . ILE A 1 93 ? 26.690 2.099 -32.291 1.00 98.44 93 ILE A N 1
ATOM 779 C CA . ILE A 1 93 ? 27.905 2.897 -32.509 1.00 98.44 93 ILE A CA 1
ATOM 780 C C . ILE A 1 93 ? 28.682 2.380 -33.723 1.00 98.44 93 ILE A C 1
ATOM 782 O O . ILE A 1 93 ? 29.161 3.188 -34.522 1.00 98.44 93 ILE A O 1
ATOM 786 N N . GLN A 1 94 ? 28.823 1.062 -33.871 1.00 98.19 94 GLN A N 1
ATOM 787 C CA . GLN A 1 94 ? 29.549 0.455 -34.983 1.00 98.19 94 GLN A CA 1
ATOM 788 C C . GLN A 1 94 ? 28.861 0.739 -36.319 1.00 98.19 94 GLN A C 1
ATOM 790 O O . GLN A 1 94 ? 29.516 1.214 -37.244 1.00 98.19 94 GLN A O 1
ATOM 795 N N . ILE A 1 95 ? 27.548 0.527 -36.408 1.00 98.19 95 ILE A N 1
ATOM 796 C CA . ILE A 1 95 ? 26.765 0.809 -37.617 1.00 98.19 95 ILE A CA 1
ATOM 797 C C . ILE A 1 95 ? 26.873 2.290 -37.986 1.00 98.19 95 ILE A C 1
ATOM 799 O O . ILE A 1 95 ? 27.082 2.617 -39.153 1.00 98.19 95 ILE A O 1
ATOM 803 N N . ARG A 1 96 ? 26.807 3.193 -36.995 1.00 98.25 96 ARG A N 1
ATOM 804 C CA . ARG A 1 96 ? 27.009 4.629 -37.225 1.00 98.25 96 ARG A CA 1
ATOM 805 C C . ARG A 1 96 ? 28.389 4.919 -37.816 1.00 98.25 96 ARG A C 1
ATOM 807 O O . ARG A 1 96 ? 28.469 5.615 -38.819 1.00 98.25 96 ARG A O 1
ATOM 814 N N . LYS A 1 97 ? 29.458 4.362 -37.232 1.00 97.94 97 LYS A N 1
ATOM 815 C CA . LYS A 1 97 ? 30.833 4.527 -37.739 1.00 97.94 97 LYS A CA 1
ATOM 816 C C . LYS A 1 97 ? 30.976 4.023 -39.173 1.00 97.94 97 LYS A C 1
ATOM 818 O O . LYS A 1 97 ? 31.573 4.716 -39.984 1.00 97.94 97 LYS A O 1
ATOM 823 N N . ILE A 1 98 ? 30.423 2.846 -39.476 1.00 97.62 98 ILE A N 1
ATOM 824 C CA . ILE A 1 98 ? 30.450 2.269 -40.825 1.00 97.62 98 ILE A CA 1
ATOM 825 C C . ILE A 1 98 ? 29.733 3.206 -41.795 1.00 97.62 98 ILE A C 1
ATOM 827 O O . ILE A 1 98 ? 30.321 3.610 -42.788 1.00 97.62 98 ILE A O 1
ATOM 831 N N . ARG A 1 99 ? 28.496 3.615 -41.489 1.00 97.75 99 ARG A N 1
ATOM 832 C CA . ARG A 1 99 ? 27.742 4.564 -42.320 1.00 97.75 99 ARG A CA 1
ATOM 833 C C . ARG A 1 99 ? 28.547 5.836 -42.592 1.00 97.75 99 ARG A C 1
ATOM 835 O O . ARG A 1 99 ? 28.613 6.265 -43.735 1.00 97.75 99 ARG A O 1
ATOM 842 N N . ASP A 1 100 ? 29.153 6.416 -41.560 1.00 97.31 100 ASP A N 1
ATOM 843 C CA . ASP A 1 100 ? 29.917 7.658 -41.690 1.00 97.31 100 ASP A CA 1
ATOM 844 C C . ASP A 1 100 ? 31.158 7.474 -42.583 1.00 97.31 100 ASP A C 1
ATOM 846 O O . ASP A 1 100 ? 31.495 8.384 -43.327 1.00 97.31 100 ASP A O 1
ATOM 850 N N . GLN A 1 101 ? 31.788 6.293 -42.588 1.00 96.12 101 GLN A N 1
ATOM 851 C CA . GLN A 1 101 ? 32.897 5.973 -43.501 1.00 96.12 101 GLN A CA 1
ATOM 852 C C . GLN A 1 101 ? 32.475 5.899 -44.975 1.00 96.12 101 GLN A C 1
ATOM 854 O O . GLN A 1 101 ? 33.290 6.204 -45.834 1.00 96.12 101 GLN A O 1
ATOM 859 N N . TYR A 1 102 ? 31.234 5.499 -45.273 1.00 95.12 102 TYR A N 1
ATOM 860 C CA . TYR A 1 102 ? 30.715 5.436 -46.649 1.00 95.12 102 TYR A CA 1
ATOM 861 C C . TYR A 1 102 ? 30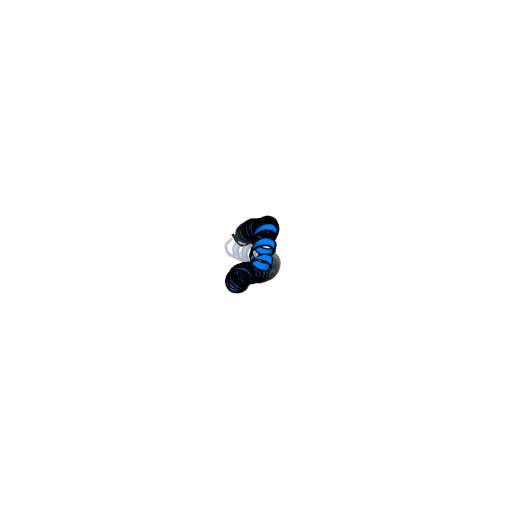.192 6.783 -47.173 1.00 95.12 102 TYR A C 1
ATOM 863 O O . TYR A 1 102 ? 29.903 6.900 -48.361 1.00 95.12 102 TYR A O 1
ATOM 871 N N . LEU A 1 103 ? 30.008 7.774 -46.295 1.00 92.06 103 LEU A N 1
ATOM 872 C CA . LEU A 1 103 ? 29.527 9.114 -46.649 1.00 92.06 103 LEU A CA 1
ATOM 873 C C . LEU A 1 103 ? 30.662 10.134 -46.856 1.00 92.06 103 LEU A C 1
ATOM 875 O O . LEU A 1 103 ? 30.373 11.275 -47.218 1.00 92.06 103 LEU A O 1
ATOM 879 N N . VAL A 1 104 ? 31.914 9.736 -46.601 1.00 68.56 104 VAL A N 1
ATOM 880 C CA . VAL A 1 104 ? 33.146 10.493 -46.894 1.00 68.56 104 VAL A CA 1
ATOM 881 C C . VAL A 1 104 ? 33.655 10.101 -48.273 1.00 68.56 104 VAL A C 1
ATOM 883 O O . VAL A 1 104 ? 34.022 11.026 -49.030 1.00 68.56 104 VAL A O 1
#

Solvent-accessible surface area (backbone atoms only — not comparable to full-atom values): 5698 Å² total; per-residue (Å²): 107,71,67,62,52,48,52,52,44,52,54,53,49,51,54,51,51,53,48,50,54,50,48,59,64,63,45,51,62,55,46,55,51,31,60,76,70,67,37,58,74,58,48,50,52,54,49,55,53,50,51,53,52,51,52,51,49,50,55,52,52,53,53,42,53,54,53,52,50,53,48,51,54,51,55,51,52,53,54,50,51,50,50,54,50,60,67,46,47,60,57,55,52,49,54,49,53,52,54,56,63,74,75,110

InterPro domains:
  IPR032498 PI3K regulatory subunit p85-related , inter-SH2 domain [PF16454] (1-103)

Mean predicted aligned error: 4.51 Å

pLDDT: mean 96.91, std 3.56, range [68.56, 98.69]

Organism: NCBI:txid62062

Foldseek 3Di:
DLVVVLVVLVVVLVVLVVVLVVLVVVCPVVLVVCVVVVNVVVVVVSVVVSVVSVVVSVVSVVVSVVSVVVVVVVVVVVVVVVVVVVVCVVVVVVVVVVVVVVVD

Secondary structure (DSSP, 8-state):
-HHHHHHHHHHHHHHHHHHHHHHHHHHHHHHHHHHHTT-HHHHHHHHHHHHHHHHHHHHHHHHHHHHHHHHHHHHHHHHHHHHHHHHHHHHHHHHHHHHHHH--